Protein AF-A0A6J4Q670-F1 (afdb_monomer)

Radius of gyration: 17.22 Å; Cα contacts (8 Å, |Δi|>4): 46; chains: 1; bounding box: 40×33×44 Å

Secondary structure (DSSP, 8-state):
-TTTTT--HHHHHHHHHH-HHHHHHTT--TT-----TTHHHHHHHHHHHTTTHHHHHHHHHHTT-S-SSS-----THHHHHHHHHHHHHHHHHHHHHHHH-

Structure (mmCIF, N/CA/C/O backbone):
data_AF-A0A6J4Q670-F1
#
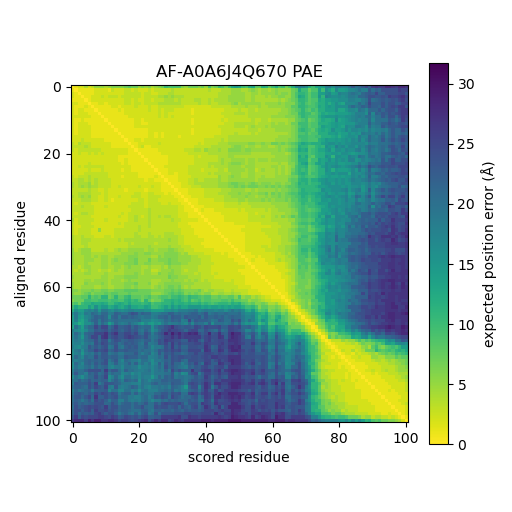_entry.id   AF-A0A6J4Q670-F1
#
loop_
_atom_site.group_PDB
_atom_site.id
_atom_site.type_symbol
_atom_site.label_atom_id
_atom_site.label_alt_id
_atom_site.label_comp_id
_atom_site.label_asym_id
_atom_site.label_entity_id
_atom_site.label_seq_id
_atom_site.pdbx_PDB_ins_code
_atom_site.Cartn_x
_atom_site.Cartn_y
_atom_site.Cartn_z
_atom_site.occupancy
_atom_site.B_iso_or_equiv
_atom_site.auth_seq_id
_atom_site.auth_comp_id
_atom_site.auth_asym_id
_atom_site.auth_atom_id
_atom_site.pdbx_PDB_model_num
ATOM 1 N N . MET A 1 1 ? 3.915 -4.469 2.318 1.00 72.44 1 MET A N 1
ATOM 2 C CA . MET A 1 1 ? 5.312 -4.192 1.903 1.00 72.44 1 MET A CA 1
ATOM 3 C C . MET A 1 1 ? 5.939 -3.084 2.727 1.00 72.44 1 MET A C 1
ATOM 5 O O . MET A 1 1 ? 7.027 -3.314 3.216 1.00 72.44 1 MET A O 1
ATOM 9 N N . GLN A 1 2 ? 5.248 -1.966 2.976 1.00 80.88 2 GLN A N 1
ATOM 10 C CA . GLN A 1 2 ? 5.759 -0.856 3.795 1.00 80.88 2 GLN A CA 1
ATOM 11 C C . GLN A 1 2 ? 6.363 -1.294 5.139 1.00 80.88 2 GLN A C 1
ATOM 13 O O . GLN A 1 2 ? 7.552 -1.106 5.362 1.00 80.88 2 GLN A O 1
ATOM 18 N N . PHE A 1 3 ? 5.566 -1.943 5.997 1.00 74.75 3 PHE A N 1
ATOM 19 C CA . PHE A 1 3 ? 6.030 -2.447 7.296 1.00 74.75 3 PHE A CA 1
ATOM 20 C C . PHE A 1 3 ? 7.154 -3.487 7.155 1.00 74.75 3 PHE A C 1
ATOM 22 O O . PHE A 1 3 ? 8.157 -3.429 7.853 1.00 74.75 3 PHE A O 1
ATOM 29 N N . ARG A 1 4 ? 7.006 -4.415 6.201 1.00 77.56 4 ARG A N 1
ATOM 30 C CA . ARG A 1 4 ? 7.976 -5.489 5.929 1.00 77.56 4 ARG A CA 1
ATOM 31 C C . ARG A 1 4 ? 9.338 -4.956 5.467 1.00 77.56 4 ARG A C 1
ATOM 33 O O . ARG A 1 4 ? 10.352 -5.582 5.742 1.00 77.56 4 ARG A O 1
ATOM 40 N N . GLU A 1 5 ? 9.343 -3.851 4.732 1.00 81.38 5 GLU A N 1
ATOM 41 C CA . GLU A 1 5 ? 10.537 -3.219 4.162 1.00 81.38 5 GLU A CA 1
ATOM 42 C C . GLU A 1 5 ? 11.035 -2.032 5.000 1.00 81.38 5 GLU A C 1
ATOM 44 O O . GLU A 1 5 ? 11.998 -1.386 4.605 1.00 81.38 5 GLU A O 1
ATOM 49 N N . GLY A 1 6 ? 10.407 -1.742 6.147 1.00 85.25 6 GLY A N 1
ATOM 50 C CA . GLY A 1 6 ? 10.817 -0.649 7.032 1.00 85.25 6 GLY A CA 1
ATOM 51 C C . GLY A 1 6 ? 10.715 0.742 6.397 1.00 85.25 6 GLY A C 1
ATOM 52 O O . GLY A 1 6 ? 11.506 1.620 6.729 1.00 85.25 6 GLY A O 1
ATOM 53 N N . LEU A 1 7 ? 9.780 0.947 5.463 1.00 89.50 7 LEU A N 1
ATOM 54 C CA . LEU A 1 7 ? 9.667 2.200 4.711 1.00 89.50 7 LEU A CA 1
ATOM 55 C C . LEU A 1 7 ? 8.794 3.233 5.432 1.00 89.50 7 LEU A C 1
ATOM 57 O O . LEU A 1 7 ? 7.712 2.917 5.936 1.00 89.50 7 LEU A O 1
ATOM 61 N N . SER A 1 8 ? 9.214 4.498 5.382 1.00 91.75 8 SER A N 1
ATOM 62 C CA . SER A 1 8 ? 8.338 5.638 5.686 1.00 91.75 8 SER A CA 1
ATOM 63 C C . SER A 1 8 ? 7.204 5.766 4.659 1.00 91.75 8 SER A C 1
ATOM 65 O O . SER A 1 8 ? 7.287 5.213 3.563 1.00 91.75 8 SER A O 1
ATOM 67 N N . ASP A 1 9 ? 6.156 6.533 4.977 1.00 90.50 9 ASP A N 1
ATOM 68 C CA . ASP A 1 9 ? 5.021 6.751 4.061 1.00 90.50 9 ASP A CA 1
ATOM 69 C C . ASP A 1 9 ? 5.471 7.341 2.713 1.00 90.50 9 ASP A C 1
ATOM 71 O O . ASP A 1 9 ? 5.035 6.891 1.651 1.00 90.50 9 ASP A O 1
ATOM 75 N N . ARG A 1 10 ? 6.416 8.294 2.739 1.00 93.56 10 ARG A N 1
ATOM 76 C CA . ARG A 1 10 ? 7.009 8.875 1.523 1.00 93.56 10 ARG A CA 1
ATOM 77 C C . ARG A 1 10 ? 7.757 7.824 0.708 1.00 93.56 10 ARG A C 1
ATOM 79 O O . ARG A 1 10 ? 7.541 7.727 -0.492 1.00 93.56 10 ARG A O 1
ATOM 86 N N . GLN A 1 11 ? 8.589 7.009 1.356 1.00 94.06 11 GLN A N 1
ATOM 87 C CA . GLN A 1 11 ? 9.344 5.951 0.677 1.00 94.06 11 GLN A CA 1
ATOM 88 C C . GLN A 1 11 ? 8.439 4.846 0.126 1.00 94.06 11 GLN A C 1
ATOM 90 O O . GLN A 1 11 ? 8.710 4.320 -0.946 1.00 94.06 11 GLN A O 1
ATOM 95 N N . ALA A 1 12 ? 7.368 4.487 0.835 1.00 91.31 12 ALA A N 1
ATOM 96 C CA . ALA A 1 12 ? 6.392 3.513 0.360 1.00 91.31 12 ALA A CA 1
ATOM 97 C C . ALA A 1 12 ? 5.656 4.029 -0.880 1.00 91.31 12 ALA A C 1
ATOM 99 O O . ALA A 1 12 ? 5.500 3.299 -1.852 1.00 91.31 12 ALA A O 1
ATOM 100 N N . THR A 1 13 ? 5.268 5.301 -0.866 1.00 93.31 13 THR A N 1
ATOM 101 C CA . THR A 1 13 ? 4.621 5.959 -2.005 1.00 93.31 13 THR A CA 1
ATOM 102 C C . THR A 1 13 ? 5.561 6.045 -3.205 1.00 93.31 13 THR A C 1
ATOM 104 O O . THR A 1 13 ? 5.182 5.716 -4.325 1.00 93.31 13 THR A O 1
ATOM 107 N N . GLU A 1 14 ? 6.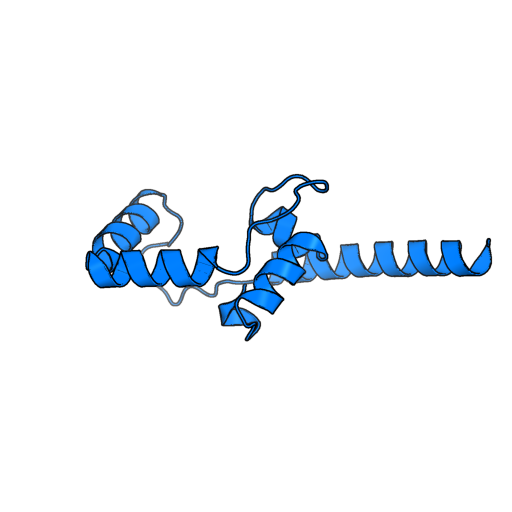820 6.408 -2.968 1.00 94.69 14 GLU A N 1
ATOM 108 C CA . GLU A 1 14 ? 7.835 6.428 -4.017 1.00 94.69 14 GLU A CA 1
ATOM 109 C C . GLU A 1 14 ? 8.098 5.029 -4.582 1.00 94.69 14 GLU A C 1
ATOM 111 O O . GLU A 1 14 ? 8.219 4.852 -5.793 1.00 94.69 14 GLU A O 1
ATOM 116 N N . ALA A 1 15 ? 8.098 4.005 -3.726 1.00 92.75 15 ALA A N 1
ATOM 117 C CA . ALA A 1 15 ? 8.212 2.619 -4.152 1.00 92.75 15 ALA A CA 1
ATOM 118 C C . ALA A 1 15 ? 7.029 2.178 -5.032 1.00 92.75 15 ALA A C 1
ATOM 120 O O . ALA A 1 15 ? 7.248 1.425 -5.975 1.00 92.75 15 ALA A O 1
ATOM 121 N N . VAL A 1 16 ? 5.806 2.666 -4.787 1.00 91.88 16 VAL A N 1
ATOM 122 C CA . VAL A 1 16 ? 4.655 2.418 -5.677 1.00 91.88 16 VAL A CA 1
ATOM 123 C C . VAL A 1 16 ? 4.887 3.006 -7.066 1.00 91.88 16 VAL A C 1
ATOM 125 O O . VAL A 1 16 ? 4.583 2.347 -8.056 1.00 91.88 16 VAL A O 1
ATOM 128 N N . ARG A 1 17 ? 5.467 4.207 -7.159 1.00 92.69 17 ARG A N 1
ATOM 129 C CA . ARG A 1 17 ? 5.727 4.875 -8.445 1.00 92.69 17 ARG A CA 1
ATOM 130 C C . ARG A 1 17 ? 6.843 4.213 -9.240 1.00 92.69 17 ARG A C 1
ATOM 132 O O . ARG A 1 17 ? 6.722 4.052 -10.449 1.00 92.69 17 ARG A O 1
ATOM 139 N N . THR A 1 18 ? 7.913 3.828 -8.554 1.00 90.75 18 THR A N 1
ATOM 140 C CA . THR A 1 18 ? 9.190 3.469 -9.188 1.00 90.75 18 THR A CA 1
ATOM 141 C C . THR A 1 18 ? 9.448 1.972 -9.278 1.00 90.75 18 THR A C 1
ATOM 143 O O . THR A 1 18 ? 10.275 1.552 -10.080 1.00 90.75 18 THR A O 1
ATOM 146 N N . ARG A 1 19 ? 8.778 1.141 -8.468 1.00 91.12 19 ARG A N 1
ATOM 147 C CA . ARG A 1 19 ? 9.079 -0.294 -8.379 1.00 91.12 19 ARG A CA 1
ATOM 148 C C . ARG A 1 19 ? 7.881 -1.109 -8.834 1.00 91.12 19 ARG A C 1
ATOM 150 O O . ARG A 1 19 ? 6.874 -1.200 -8.132 1.00 91.12 19 ARG A O 1
ATOM 157 N N . ILE A 1 20 ? 8.0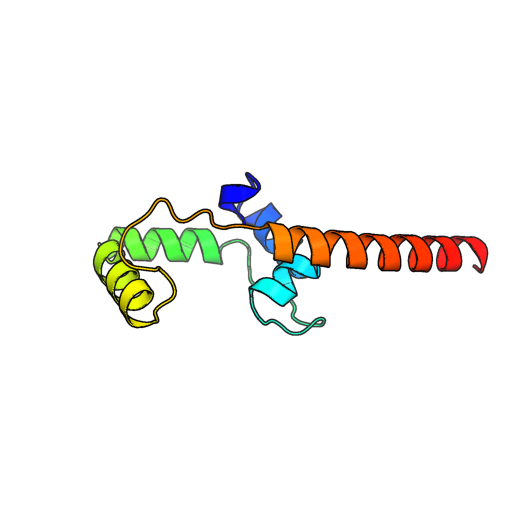30 -1.812 -9.954 1.00 85.62 20 ILE A N 1
ATOM 158 C CA . ILE A 1 20 ? 6.956 -2.641 -10.523 1.00 85.62 20 ILE A CA 1
ATOM 159 C C . ILE A 1 20 ? 6.449 -3.697 -9.527 1.00 85.62 20 ILE A C 1
ATOM 161 O O . ILE A 1 20 ? 5.259 -3.995 -9.498 1.00 85.62 20 ILE A O 1
ATOM 165 N N . GLY A 1 21 ? 7.305 -4.208 -8.635 1.00 84.62 21 GLY A N 1
ATOM 166 C CA . GLY A 1 21 ? 6.876 -5.142 -7.587 1.00 84.62 21 GLY A CA 1
ATOM 167 C C . GLY A 1 21 ? 5.766 -4.597 -6.673 1.00 84.62 21 GLY A C 1
ATOM 168 O O . GLY A 1 21 ? 4.946 -5.371 -6.185 1.00 84.62 21 GLY A O 1
ATOM 169 N N . TRP A 1 22 ?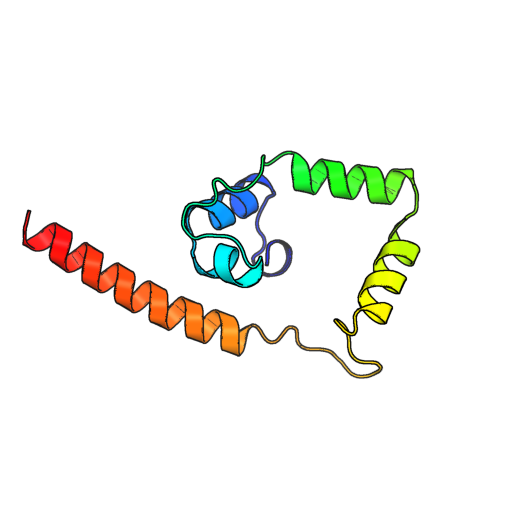 5.704 -3.279 -6.458 1.00 86.50 22 TRP A N 1
ATOM 170 C CA . TRP A 1 22 ? 4.617 -2.643 -5.711 1.00 86.50 22 TRP A CA 1
ATOM 171 C C . TRP A 1 22 ? 3.356 -2.472 -6.556 1.00 86.50 22 TRP A C 1
ATOM 173 O O . TRP A 1 22 ? 2.270 -2.765 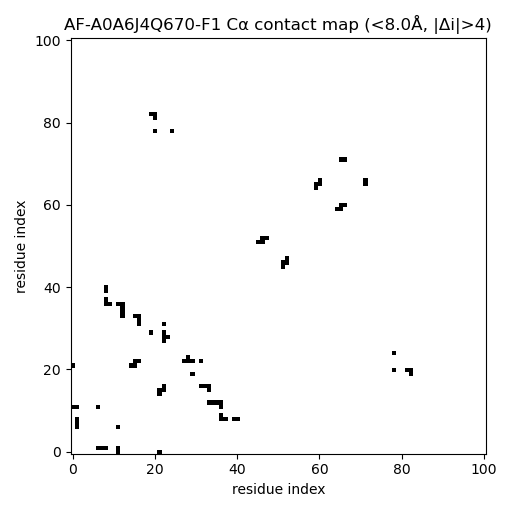-6.060 1.00 86.50 22 TRP A O 1
ATOM 183 N N . LYS A 1 23 ? 3.496 -2.074 -7.826 1.00 84.56 23 LYS A N 1
ATOM 184 C CA . LYS A 1 23 ? 2.367 -1.966 -8.763 1.00 84.56 23 LYS A CA 1
ATOM 185 C C . LYS A 1 23 ? 1.681 -3.313 -8.970 1.00 84.56 23 LYS A C 1
ATOM 187 O O . LYS A 1 23 ? 0.470 -3.410 -8.828 1.00 84.56 23 LYS A O 1
ATOM 192 N N . TYR A 1 24 ? 2.465 -4.376 -9.152 1.00 83.25 24 TYR A N 1
ATOM 193 C CA . TYR A 1 24 ? 1.956 -5.741 -9.255 1.00 83.25 24 TYR A CA 1
ATOM 194 C C . TYR A 1 24 ? 1.219 -6.187 -7.986 1.00 83.25 24 TYR A C 1
ATOM 196 O O . TYR A 1 24 ? 0.114 -6.714 -8.063 1.00 83.25 24 TYR A O 1
ATOM 204 N N . LEU A 1 25 ? 1.803 -5.953 -6.802 1.00 81.50 25 LEU A N 1
ATOM 205 C CA . LEU A 1 25 ? 1.176 -6.335 -5.533 1.00 81.50 25 LEU A CA 1
ATOM 206 C C . LEU A 1 25 ? -0.175 -5.645 -5.313 1.00 81.50 25 LEU A C 1
ATOM 208 O O . LEU A 1 25 ? -1.082 -6.248 -4.746 1.00 81.50 25 LEU A O 1
ATOM 212 N N . LEU A 1 26 ? -0.274 -4.378 -5.706 1.00 84.56 26 LEU A N 1
ATOM 213 C CA . LEU A 1 26 ? -1.476 -3.565 -5.546 1.00 84.56 26 LEU A CA 1
ATOM 214 C C . LEU A 1 26 ? -2.446 -3.695 -6.730 1.00 84.56 26 LEU A C 1
ATOM 216 O O . LEU A 1 26 ? -3.477 -3.032 -6.720 1.00 84.56 26 LEU A O 1
ATOM 220 N N . ALA A 1 27 ? -2.130 -4.540 -7.720 1.00 86.81 27 ALA A N 1
ATOM 221 C CA . ALA A 1 27 ? -2.876 -4.677 -8.970 1.00 86.81 27 ALA A CA 1
ATOM 222 C C . ALA A 1 27 ? -3.107 -3.329 -9.691 1.00 86.81 27 ALA A C 1
ATOM 224 O O . ALA A 1 27 ? -4.189 -3.070 -10.212 1.00 86.81 27 ALA A O 1
ATOM 225 N N . LEU A 1 28 ? -2.084 -2.469 -9.698 1.00 86.62 28 LEU A N 1
ATOM 226 C CA . LEU A 1 28 ? -2.082 -1.171 -10.377 1.00 86.62 28 LEU A CA 1
ATOM 227 C C . LEU A 1 28 ? -1.489 -1.282 -11.784 1.00 86.62 28 LEU A C 1
ATOM 229 O O . LEU A 1 28 ? -0.609 -2.110 -12.038 1.00 86.62 28 LEU A O 1
ATOM 233 N N . ASP A 1 29 ? -1.924 -0.391 -12.673 1.00 91.25 29 ASP A N 1
ATOM 234 C CA . ASP A 1 29 ? -1.329 -0.232 -13.999 1.00 91.25 29 ASP A CA 1
ATOM 235 C C . ASP A 1 29 ? 0.142 0.223 -13.899 1.00 91.25 29 ASP A C 1
ATOM 237 O O . ASP A 1 29 ? 0.535 0.945 -12.977 1.00 91.25 29 ASP A O 1
ATOM 241 N N . LEU A 1 30 ? 0.982 -0.160 -14.864 1.00 88.12 30 LEU A N 1
ATOM 242 C CA . LEU A 1 30 ? 2.381 0.277 -14.922 1.00 88.12 30 LEU A CA 1
ATOM 243 C C . LEU A 1 30 ? 2.530 1.795 -15.081 1.00 88.12 30 LEU A C 1
ATOM 245 O O . LEU A 1 30 ? 3.525 2.348 -14.613 1.00 88.12 30 LEU A O 1
ATOM 249 N N . ALA A 1 31 ? 1.551 2.473 -15.674 1.00 92.06 31 ALA A N 1
ATOM 250 C CA . ALA A 1 31 ? 1.483 3.925 -15.789 1.00 92.06 31 ALA A CA 1
ATOM 251 C C . ALA A 1 31 ? 0.773 4.598 -14.600 1.00 92.06 31 ALA A C 1
ATOM 253 O O . ALA A 1 31 ? 0.678 5.823 -14.568 1.00 92.06 31 ALA A O 1
ATOM 254 N N . ASP A 1 32 ? 0.304 3.831 -13.607 1.00 93.00 32 ASP A N 1
ATOM 255 C CA . ASP A 1 32 ? -0.398 4.387 -12.448 1.00 93.00 32 ASP A CA 1
ATOM 256 C C . ASP A 1 32 ? 0.490 5.406 -11.694 1.00 93.00 32 ASP A C 1
ATOM 258 O O . ASP A 1 32 ? 1.652 5.098 -11.387 1.00 93.00 32 ASP A O 1
ATOM 262 N N . PRO A 1 33 ? -0.008 6.621 -11.399 1.00 91.38 33 PRO A N 1
ATOM 263 C CA . PRO A 1 33 ? 0.780 7.679 -10.760 1.00 91.38 33 PRO A CA 1
ATOM 264 C C . PRO A 1 33 ? 1.052 7.432 -9.262 1.00 91.38 33 PRO A C 1
ATOM 266 O O . PRO A 1 33 ? 1.786 8.195 -8.620 1.00 91.38 33 PRO A O 1
ATOM 269 N N . GLY A 1 34 ? 0.483 6.372 -8.687 1.00 91.12 34 GLY A N 1
ATOM 270 C CA . GLY A 1 34 ? 0.463 6.111 -7.258 1.00 91.12 34 GLY A CA 1
ATOM 271 C C . GLY A 1 34 ? -0.500 7.040 -6.517 1.00 91.12 34 GLY A C 1
ATOM 272 O O . GLY A 1 34 ? -1.357 7.702 -7.096 1.00 91.12 34 GLY A O 1
ATOM 273 N N . PHE A 1 35 ? -0.339 7.104 -5.200 1.00 90.75 35 PHE A N 1
ATOM 274 C CA . PHE A 1 35 ? -1.132 7.958 -4.311 1.00 90.75 35 PHE A CA 1
ATOM 275 C C . PHE A 1 35 ? -0.264 9.050 -3.678 1.00 90.75 35 PHE A C 1
ATOM 277 O O . PHE A 1 35 ? 0.951 9.075 -3.879 1.00 90.75 35 PHE A O 1
ATOM 284 N N . ASP A 1 36 ? -0.861 9.987 -2.939 1.00 94.62 36 ASP A N 1
ATOM 285 C CA . ASP A 1 36 ? -0.077 10.931 -2.142 1.00 94.62 36 ASP A CA 1
ATOM 286 C C . ASP A 1 36 ? 0.453 10.274 -0.859 1.00 94.62 36 ASP A C 1
ATOM 288 O O . ASP A 1 36 ? -0.187 9.416 -0.250 1.00 94.62 36 ASP A O 1
ATOM 292 N N . HIS A 1 37 ? 1.625 10.716 -0.413 1.00 91.62 37 HIS A N 1
ATOM 293 C CA . HIS A 1 37 ? 2.259 10.248 0.815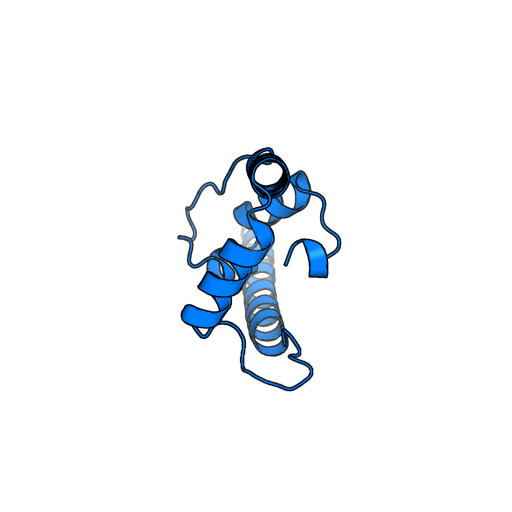 1.00 91.62 37 HIS A CA 1
ATOM 294 C C . HIS A 1 37 ? 1.436 10.500 2.091 1.00 91.62 37 HIS A C 1
ATOM 296 O O . HIS A 1 37 ? 1.734 9.896 3.124 1.00 91.62 37 HIS A O 1
ATOM 302 N N . SER A 1 38 ? 0.424 11.374 2.055 1.00 93.94 38 SER A N 1
ATOM 303 C CA . SER A 1 38 ? -0.503 11.587 3.164 1.00 93.94 38 SER A CA 1
ATOM 304 C C . SER A 1 38 ? -1.527 10.455 3.322 1.00 93.94 38 SER A C 1
ATOM 306 O O . SER A 1 38 ? -1.994 10.202 4.433 1.00 93.94 38 SER A O 1
ATOM 308 N N . VAL A 1 39 ? -1.815 9.696 2.264 1.00 93.19 39 VAL A N 1
ATOM 309 C CA . VAL A 1 39 ? -2.880 8.683 2.279 1.00 93.19 39 VAL A CA 1
ATOM 310 C C . VAL A 1 39 ? -2.649 7.594 3.342 1.00 93.19 39 VAL A C 1
ATOM 312 O O . VAL A 1 39 ? -3.567 7.331 4.123 1.00 93.19 39 VAL A O 1
ATOM 315 N N . PRO A 1 40 ? -1.451 6.984 3.492 1.00 88.19 40 PRO A N 1
ATOM 316 C CA . PRO A 1 40 ? -1.235 5.959 4.519 1.00 88.19 40 PRO A CA 1
ATOM 317 C C . PRO A 1 40 ? -1.348 6.479 5.959 1.00 88.19 40 PRO A C 1
ATOM 319 O O . PRO A 1 40 ? -1.728 5.727 6.863 1.00 88.19 40 PRO A O 1
ATOM 322 N N . ARG A 1 41 ? 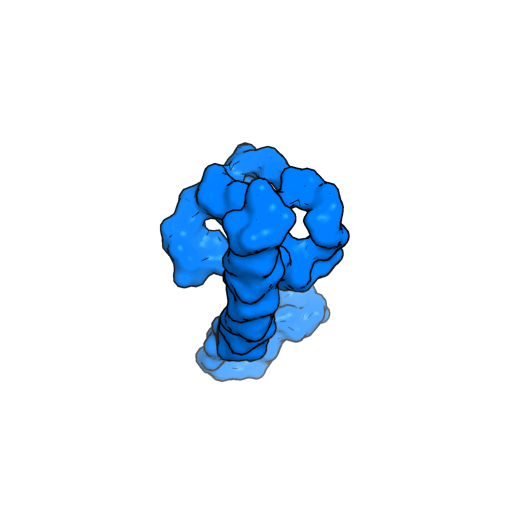-0.993 7.746 6.214 1.00 89.56 41 ARG A N 1
ATOM 323 C CA . ARG A 1 41 ? -1.138 8.352 7.551 1.00 89.56 41 ARG A CA 1
ATOM 324 C C . ARG A 1 41 ? -2.590 8.707 7.851 1.00 89.56 41 ARG A C 1
ATOM 326 O O . ARG A 1 41 ? -3.048 8.393 8.943 1.00 89.56 41 ARG A O 1
ATOM 333 N N . GLU A 1 42 ? -3.314 9.283 6.898 1.00 94.06 42 GLU A N 1
ATOM 334 C CA . GLU A 1 42 ? -4.732 9.635 7.048 1.00 94.06 42 GLU A CA 1
ATOM 335 C C . GLU A 1 42 ? -5.596 8.388 7.220 1.00 94.06 42 GLU A C 1
ATOM 337 O O . GLU A 1 42 ? -6.412 8.323 8.133 1.00 94.06 42 GLU A O 1
ATOM 342 N N . PHE A 1 43 ? -5.338 7.340 6.435 1.00 89.50 43 PHE A N 1
ATOM 343 C CA . PHE A 1 43 ? -6.015 6.055 6.589 1.00 89.50 43 PHE A CA 1
ATOM 344 C C . PHE A 1 43 ? -5.852 5.483 8.004 1.00 89.50 43 PHE A C 1
ATOM 346 O O . PHE A 1 43 ? -6.826 5.066 8.631 1.00 89.50 43 PHE A O 1
ATOM 353 N N . ARG A 1 44 ? -4.625 5.496 8.543 1.00 89.81 44 ARG A N 1
ATOM 354 C CA . ARG A 1 44 ? -4.365 5.045 9.919 1.00 89.81 44 ARG A CA 1
ATOM 355 C C . ARG A 1 44 ? -5.041 5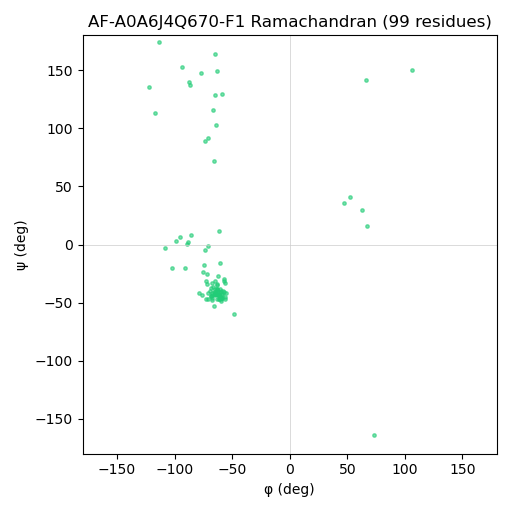.942 10.953 1.00 89.81 44 ARG A C 1
ATOM 357 O O . ARG A 1 44 ? -5.588 5.415 11.916 1.00 89.81 44 ARG A O 1
ATOM 364 N N . ALA A 1 45 ? -5.022 7.259 10.753 1.00 90.94 45 ALA A N 1
ATOM 365 C CA . ALA A 1 45 ? -5.695 8.205 11.637 1.00 90.94 45 ALA A CA 1
ATOM 366 C C . ALA A 1 45 ? -7.205 7.927 11.696 1.00 90.94 45 ALA A C 1
ATOM 368 O O . ALA A 1 45 ? -7.732 7.732 12.786 1.00 90.94 45 ALA A O 1
ATOM 369 N N . HIS A 1 46 ? -7.866 7.771 10.546 1.00 93.50 46 HIS A N 1
ATOM 370 C CA . HIS A 1 46 ? -9.292 7.444 10.483 1.00 93.50 46 HIS A CA 1
ATOM 371 C C . HIS A 1 46 ? -9.624 6.077 11.089 1.00 93.50 46 HIS A C 1
ATOM 373 O O . HIS A 1 46 ? -10.642 5.926 11.764 1.00 93.50 46 HIS A O 1
ATOM 379 N N . LEU A 1 47 ? -8.770 5.064 10.897 1.00 91.94 47 LEU A N 1
ATOM 380 C CA . LEU A 1 47 ? -8.967 3.767 11.550 1.00 91.94 47 LEU A CA 1
ATOM 381 C C . LEU A 1 47 ? -8.953 3.879 13.077 1.00 91.94 47 LEU A C 1
ATOM 383 O O . LEU A 1 47 ? -9.754 3.215 13.734 1.00 91.94 47 LEU A O 1
ATOM 387 N N . LEU A 1 48 ? -8.046 4.689 13.627 1.00 93.38 48 LEU A N 1
ATOM 388 C CA . LEU A 1 48 ? -7.924 4.896 15.069 1.00 93.38 48 LEU A CA 1
ATOM 389 C C . LEU A 1 48 ? -9.074 5.742 15.614 1.00 93.38 48 LEU A C 1
ATOM 391 O O . LEU A 1 48 ? -9.696 5.348 16.597 1.00 93.38 48 LEU A O 1
ATOM 395 N N . GLU A 1 49 ? -9.384 6.854 14.949 1.00 97.06 49 GLU A N 1
ATOM 396 C CA . GLU A 1 49 ? -10.473 7.765 15.315 1.00 97.06 49 GLU A CA 1
ATOM 397 C C . GLU A 1 49 ? -11.814 7.030 15.418 1.00 97.06 49 GLU A C 1
ATOM 399 O O . GLU A 1 49 ? -12.563 7.217 16.374 1.00 97.06 49 GLU A O 1
ATOM 404 N N . HIS A 1 50 ? -12.087 6.124 14.479 1.00 94.56 50 HIS A N 1
ATOM 405 C CA . HIS A 1 50 ? -13.331 5.357 14.450 1.00 94.56 50 HIS A CA 1
ATOM 406 C C . HIS A 1 50 ? -13.241 3.978 15.112 1.00 94.56 50 HIS A C 1
ATOM 408 O O . HIS A 1 50 ? -14.177 3.190 14.967 1.00 94.56 50 HIS A O 1
ATOM 414 N N . GLN A 1 51 ? -12.120 3.646 15.766 1.00 93.00 51 GLN A N 1
ATOM 415 C CA . GLN A 1 51 ? -11.856 2.318 16.344 1.00 93.00 51 GLN A CA 1
ATOM 416 C C . GLN A 1 51 ? -12.182 1.168 15.367 1.00 93.00 51 GLN A C 1
ATOM 418 O O . GLN A 1 51 ? -12.650 0.093 15.734 1.00 93.00 51 GLN A O 1
ATOM 423 N N . ALA A 1 52 ? -11.938 1.392 14.075 1.00 91.31 52 ALA A N 1
ATOM 424 C CA . ALA A 1 52 ? -12.426 0.544 12.992 1.00 91.31 52 ALA A CA 1
ATOM 425 C C . ALA A 1 52 ? -11.512 -0.657 12.693 1.00 91.31 52 ALA A C 1
ATOM 427 O O . ALA A 1 52 ? -11.725 -1.361 11.704 1.00 91.31 52 ALA A O 1
ATOM 428 N N . GLY A 1 53 ? -10.497 -0.896 13.529 1.00 86.94 53 GLY A N 1
ATOM 429 C CA . GLY A 1 53 ? -9.512 -1.961 13.340 1.00 86.94 53 GLY A CA 1
ATOM 430 C C . GLY A 1 53 ? -10.138 -3.355 13.293 1.00 86.94 53 GLY A C 1
ATOM 431 O O . GLY A 1 53 ? -9.851 -4.118 12.374 1.00 86.94 53 GLY A O 1
ATOM 432 N N . GLU A 1 54 ? -11.046 -3.671 14.220 1.00 86.75 54 GLU A N 1
ATOM 433 C CA . GLU A 1 54 ? -11.734 -4.971 14.241 1.00 86.75 54 GLU A CA 1
ATOM 434 C C . GLU A 1 54 ? -12.643 -5.157 13.028 1.00 86.75 54 GLU A C 1
ATOM 436 O O . GLU A 1 54 ? -12.649 -6.219 12.408 1.00 86.75 54 GLU A O 1
ATOM 441 N N . ARG A 1 55 ? -13.358 -4.099 12.630 1.00 90.25 55 ARG A N 1
ATOM 442 C CA . ARG A 1 55 ? -14.205 -4.116 11.435 1.00 90.25 55 ARG A CA 1
ATOM 443 C C . ARG A 1 55 ? -13.379 -4.358 10.175 1.00 90.25 55 ARG A C 1
ATOM 445 O O . ARG A 1 55 ? -13.776 -5.160 9.338 1.00 90.25 55 ARG A O 1
ATOM 452 N N . LEU A 1 56 ? -12.229 -3.695 10.043 1.00 84.88 56 LEU A N 1
ATOM 453 C CA . LEU A 1 56 ? -11.306 -3.933 8.935 1.00 84.88 56 LEU A CA 1
ATOM 454 C C . LEU A 1 56 ? -10.790 -5.377 8.947 1.00 84.88 56 LEU A C 1
ATOM 456 O O . LEU A 1 56 ? -10.811 -6.035 7.910 1.00 84.88 56 LEU A O 1
ATOM 460 N N . LEU A 1 57 ? -10.368 -5.884 10.109 1.00 82.62 57 LEU A N 1
ATOM 461 C CA . LEU A 1 57 ? -9.901 -7.262 10.247 1.00 82.62 57 LEU A CA 1
ATOM 462 C C . LEU A 1 57 ? -10.989 -8.265 9.843 1.00 82.62 57 LEU A C 1
ATOM 464 O O . LEU A 1 57 ? -10.707 -9.169 9.062 1.00 82.62 57 LEU A O 1
ATOM 468 N N . ALA A 1 58 ? -12.226 -8.077 10.305 1.00 85.50 58 ALA A N 1
ATOM 469 C CA . ALA A 1 58 ? -13.356 -8.924 9.936 1.00 85.50 58 ALA A CA 1
ATOM 470 C C . ALA A 1 58 ? -13.548 -8.981 8.413 1.00 85.50 58 ALA A C 1
ATOM 472 O O . ALA A 1 58 ? -13.640 -10.069 7.853 1.00 85.50 58 ALA A O 1
ATOM 473 N N . ARG A 1 59 ? -13.486 -7.836 7.718 1.00 84.44 59 ARG A N 1
ATOM 474 C CA . ARG A 1 59 ? -13.567 -7.797 6.246 1.00 84.44 59 ARG A CA 1
ATOM 475 C C . ARG A 1 59 ? -12.419 -8.529 5.557 1.00 84.44 59 ARG A C 1
ATOM 477 O O . ARG A 1 59 ? -12.639 -9.211 4.562 1.00 84.44 59 ARG A O 1
ATOM 484 N N . VAL A 1 60 ? -11.199 -8.414 6.079 1.00 79.75 60 VAL A N 1
ATOM 485 C CA . VAL A 1 60 ? -10.030 -9.135 5.546 1.00 79.75 60 VAL A CA 1
ATOM 486 C C . VAL A 1 60 ? -10.193 -10.652 5.713 1.00 79.75 60 VAL A C 1
ATOM 488 O O . VAL A 1 60 ? -9.824 -11.410 4.814 1.00 79.75 60 VAL A O 1
ATOM 491 N N . LEU A 1 61 ? -10.760 -11.095 6.840 1.00 79.75 61 LEU A N 1
ATOM 492 C CA . LEU A 1 61 ? -11.077 -12.503 7.089 1.00 79.75 61 LEU A CA 1
ATOM 493 C C . LEU A 1 61 ? -12.194 -13.007 6.163 1.00 79.75 61 LEU A C 1
ATOM 495 O O . LEU A 1 61 ? -12.036 -14.066 5.561 1.00 79.75 61 LEU A O 1
ATOM 499 N N . GLU A 1 62 ? -13.278 -12.241 6.001 1.00 84.50 62 GLU A N 1
ATOM 500 C CA . GLU A 1 62 ? -14.382 -12.546 5.073 1.00 84.50 62 GLU A CA 1
ATOM 501 C C . GLU A 1 62 ? -13.895 -12.684 3.627 1.00 84.50 62 GLU A C 1
ATOM 503 O O . GLU A 1 62 ? -14.312 -13.591 2.911 1.00 84.50 62 GLU A O 1
ATOM 508 N N . ALA A 1 63 ? -12.962 -11.826 3.208 1.00 81.56 63 ALA A N 1
ATOM 509 C CA . ALA A 1 63 ? -12.357 -11.875 1.880 1.00 81.56 63 ALA A CA 1
ATOM 510 C C . ALA A 1 63 ? -11.405 -13.074 1.678 1.00 81.56 63 ALA A C 1
ATOM 512 O O . ALA A 1 63 ? -10.823 -13.222 0.604 1.00 81.56 63 ALA A O 1
ATOM 513 N N . GLY A 1 64 ? -11.198 -13.918 2.697 1.00 78.12 64 GLY A N 1
ATOM 514 C CA . GLY A 1 64 ? -10.336 -15.099 2.612 1.00 78.12 64 GLY A CA 1
ATOM 515 C C . GLY A 1 64 ? -8.849 -14.773 2.439 1.00 78.12 64 GLY A C 1
ATOM 516 O O . GLY A 1 64 ? -8.064 -15.645 2.066 1.00 78.12 64 GLY A O 1
ATOM 517 N N . LEU A 1 65 ? -8.444 -13.528 2.714 1.00 72.69 65 LEU A N 1
ATOM 518 C CA . LEU A 1 65 ? -7.061 -13.063 2.550 1.00 72.69 65 LEU A CA 1
ATOM 519 C C . LEU A 1 65 ? -6.131 -13.599 3.648 1.00 72.69 65 LEU A C 1
ATOM 521 O O . LEU A 1 65 ? -4.908 -13.618 3.492 1.00 72.69 65 LEU A O 1
ATOM 525 N N . LEU A 1 66 ? -6.707 -14.065 4.756 1.00 66.94 66 LEU A N 1
ATOM 526 C CA . LEU A 1 66 ? -6.011 -14.742 5.842 1.00 66.94 66 LEU A CA 1
ATOM 527 C C . LEU A 1 66 ? -6.629 -16.126 6.046 1.00 66.94 66 LEU A C 1
ATOM 529 O O . LEU A 1 66 ? -7.848 -16.286 6.064 1.00 66.94 66 LEU A O 1
ATOM 533 N N . LYS A 1 67 ? -5.778 -17.141 6.202 1.00 62.94 67 LYS A N 1
ATOM 534 C CA . LYS A 1 67 ? -6.220 -18.511 6.475 1.00 62.94 67 LYS A CA 1
ATOM 535 C C . LYS A 1 67 ? -6.400 -18.692 7.977 1.00 62.94 67 LYS A C 1
ATOM 537 O O . LYS A 1 67 ? -5.551 -18.276 8.764 1.00 62.94 67 LYS A O 1
ATOM 542 N N . ALA A 1 68 ? -7.486 -19.351 8.373 1.00 58.94 68 ALA A N 1
ATOM 543 C CA . ALA A 1 68 ? -7.719 -19.690 9.769 1.00 58.94 68 ALA A CA 1
ATOM 544 C C . ALA A 1 68 ? -6.656 -20.686 10.274 1.00 58.94 68 ALA A C 1
ATOM 546 O O . ALA A 1 68 ? -6.482 -21.754 9.690 1.00 58.94 68 ALA A O 1
ATOM 547 N N . ARG A 1 69 ? -6.023 -20.345 11.408 1.00 49.34 69 ARG A N 1
ATOM 548 C CA . ARG A 1 69 ? -4.979 -21.104 12.131 1.00 49.34 69 ARG A CA 1
ATOM 549 C C . ARG A 1 69 ? -3.646 -21.258 11.374 1.00 49.34 69 ARG A C 1
ATOM 551 O O . ARG A 1 69 ? -3.586 -21.501 10.175 1.00 49.34 69 ARG A O 1
ATOM 558 N N . GLY A 1 70 ? -2.552 -21.173 12.135 1.00 55.25 70 GLY A N 1
ATOM 559 C CA . GLY A 1 70 ? -1.175 -21.308 11.649 1.00 55.25 70 GLY A CA 1
ATOM 560 C C . GLY A 1 70 ? -0.427 -19.974 11.588 1.00 55.25 70 GLY A C 1
ATOM 561 O O . GLY A 1 70 ? -1.012 -18.914 11.383 1.00 55.25 70 GLY A O 1
ATOM 562 N N . ARG A 1 71 ? 0.899 -20.016 11.773 1.00 51.16 71 ARG A N 1
ATOM 563 C CA . ARG A 1 71 ? 1.762 -18.843 11.590 1.00 51.16 71 ARG A CA 1
ATOM 564 C C . ARG A 1 71 ? 1.832 -18.541 10.094 1.00 51.16 71 ARG A C 1
ATOM 566 O O . ARG A 1 71 ? 2.676 -19.106 9.398 1.00 51.16 71 ARG A O 1
ATOM 573 N N . GLN A 1 72 ? 0.936 -17.691 9.590 1.00 52.78 72 GLN A N 1
ATOM 574 C CA . GLN A 1 72 ? 0.978 -17.267 8.195 1.00 52.78 72 GLN A CA 1
ATOM 575 C C . GLN A 1 72 ? 2.265 -16.483 7.954 1.00 52.78 72 GLN A C 1
ATOM 577 O O . GLN A 1 72 ? 2.412 -15.319 8.325 1.00 52.78 72 GLN A O 1
ATOM 582 N N . ARG A 1 73 ? 3.228 -17.152 7.321 1.00 50.62 73 ARG A N 1
ATOM 583 C CA . ARG A 1 73 ? 4.308 -16.462 6.634 1.00 50.62 73 ARG A CA 1
ATOM 584 C C . ARG A 1 73 ? 3.649 -15.733 5.473 1.00 50.62 73 ARG A C 1
ATOM 586 O O . ARG A 1 73 ? 3.103 -16.374 4.585 1.00 50.62 73 ARG A O 1
ATOM 593 N N . THR A 1 74 ? 3.693 -14.407 5.499 1.00 51.84 74 THR A N 1
ATOM 594 C CA . THR A 1 74 ? 3.467 -13.552 4.333 1.00 51.84 74 THR A CA 1
ATOM 595 C C . THR A 1 74 ? 4.621 -13.828 3.369 1.00 51.84 74 THR A C 1
ATOM 597 O O . THR A 1 74 ? 5.601 -13.083 3.335 1.00 51.84 74 THR A O 1
ATOM 600 N N . ASP A 1 75 ? 4.638 -14.993 2.725 1.00 44.56 75 ASP A N 1
ATOM 601 C CA . ASP A 1 75 ? 5.812 -15.491 2.028 1.00 44.56 75 ASP A CA 1
ATOM 602 C C . ASP A 1 75 ? 6.005 -14.707 0.735 1.00 44.56 75 ASP A C 1
ATOM 604 O O . ASP A 1 75 ? 5.610 -15.052 -0.370 1.00 44.56 75 ASP A O 1
ATOM 608 N N . SER A 1 76 ? 6.751 -13.625 0.889 1.00 50.34 76 SER A N 1
ATOM 609 C CA . SER A 1 76 ? 7.249 -12.780 -0.181 1.00 50.34 76 SER A CA 1
ATOM 610 C C . SER A 1 76 ? 8.176 -13.546 -1.128 1.00 50.34 76 SER A C 1
ATOM 612 O O . SER A 1 76 ? 8.867 -12.914 -1.895 1.00 50.34 76 SER A O 1
ATOM 614 N N . ARG A 1 77 ? 8.274 -14.879 -1.083 1.00 44.38 77 ARG A N 1
ATOM 615 C CA . ARG A 1 77 ? 9.205 -15.653 -1.906 1.00 44.38 77 ARG A CA 1
ATOM 616 C C . ARG A 1 77 ? 8.794 -15.622 -3.374 1.00 44.38 77 ARG A C 1
ATOM 618 O O . ARG A 1 77 ? 9.662 -15.422 -4.209 1.00 44.38 77 ARG A O 1
ATOM 625 N N . HIS A 1 78 ? 7.495 -15.716 -3.666 1.00 50.03 78 HIS A N 1
ATOM 626 C CA . HIS A 1 78 ? 6.981 -15.566 -5.032 1.00 50.03 78 HIS A CA 1
ATOM 627 C C . HIS A 1 78 ? 7.129 -14.117 -5.528 1.00 50.03 78 HIS A C 1
ATOM 629 O O . HIS A 1 78 ? 7.640 -13.880 -6.615 1.00 50.03 78 HIS A O 1
ATOM 635 N N . VAL A 1 79 ? 6.795 -13.137 -4.681 1.00 54.91 79 VAL A N 1
ATOM 636 C CA . VAL A 1 79 ? 6.920 -11.701 -4.999 1.00 54.91 79 VAL A CA 1
ATOM 637 C C . VAL A 1 79 ? 8.384 -11.259 -5.136 1.00 54.91 79 VAL A C 1
ATOM 639 O O . VAL A 1 79 ? 8.719 -10.507 -6.039 1.00 54.91 79 VAL A O 1
ATOM 642 N N . LEU A 1 80 ? 9.282 -11.728 -4.267 1.00 53.12 80 LEU A N 1
ATOM 643 C CA . LEU A 1 80 ? 10.720 -11.437 -4.316 1.00 53.12 80 LEU A CA 1
ATOM 644 C C . LEU A 1 80 ? 11.406 -12.179 -5.462 1.00 53.12 80 LEU A C 1
ATOM 646 O O . LEU A 1 80 ? 12.391 -11.663 -5.976 1.00 53.12 80 LEU A O 1
ATOM 650 N N . ALA A 1 81 ? 10.929 -13.369 -5.842 1.00 49.59 81 ALA A N 1
ATOM 651 C CA . ALA A 1 81 ? 11.394 -14.050 -7.048 1.00 49.59 81 ALA A CA 1
ATOM 652 C C . ALA A 1 81 ? 10.997 -13.242 -8.291 1.00 49.59 81 ALA A C 1
ATOM 654 O O . ALA A 1 81 ? 11.880 -12.807 -9.022 1.00 49.59 81 ALA A O 1
ATOM 655 N N . ALA A 1 82 ? 9.712 -12.899 -8.436 1.00 52.25 82 ALA A N 1
ATOM 656 C CA . ALA A 1 82 ? 9.222 -12.083 -9.548 1.00 52.25 82 ALA A CA 1
ATOM 657 C C . ALA A 1 82 ? 9.905 -10.701 -9.620 1.00 52.25 82 ALA A C 1
ATOM 659 O O . ALA A 1 82 ? 10.328 -10.271 -10.689 1.00 52.25 82 ALA A O 1
ATOM 660 N N . ALA A 1 83 ? 10.092 -10.023 -8.482 1.00 57.56 83 ALA A N 1
ATOM 661 C CA . ALA A 1 83 ? 10.793 -8.739 -8.428 1.00 57.56 83 ALA A CA 1
ATOM 662 C C . ALA A 1 83 ? 12.293 -8.860 -8.755 1.00 57.56 83 ALA A C 1
ATOM 664 O O . ALA A 1 83 ? 12.864 -7.944 -9.339 1.00 57.56 83 ALA A O 1
ATOM 665 N N . ARG A 1 84 ? 12.950 -9.974 -8.397 1.00 59.59 84 ARG A N 1
ATOM 666 C CA . ARG A 1 84 ? 14.348 -10.228 -8.784 1.00 59.59 84 ARG A CA 1
ATOM 667 C C . ARG A 1 84 ? 14.485 -10.469 -10.277 1.00 59.59 84 ARG A C 1
ATOM 669 O O . ARG A 1 84 ? 15.409 -9.922 -10.873 1.00 59.59 84 ARG A O 1
ATOM 676 N N . ASP A 1 85 ? 13.596 -11.267 -10.857 1.00 64.31 85 ASP A N 1
ATOM 677 C CA . ASP A 1 85 ? 13.613 -11.551 -12.292 1.00 64.31 85 ASP A CA 1
ATOM 678 C C . ASP A 1 85 ? 13.393 -10.265 -13.091 1.00 64.31 85 ASP A C 1
ATOM 680 O O . ASP A 1 85 ? 14.143 -9.976 -14.024 1.00 64.31 85 ASP A O 1
ATOM 684 N N . LEU A 1 86 ? 12.456 -9.431 -12.644 1.00 64.75 86 LEU A N 1
ATOM 685 C CA . LEU A 1 86 ? 12.157 -8.149 -13.263 1.00 64.75 86 LEU A CA 1
ATOM 686 C C . LEU A 1 86 ? 13.293 -7.128 -13.129 1.00 64.75 86 LEU A C 1
ATOM 688 O O . LEU A 1 86 ? 13.734 -6.592 -14.142 1.00 64.75 86 LEU A O 1
ATOM 692 N N . ASN A 1 87 ? 13.861 -6.950 -11.930 1.00 64.81 87 ASN A N 1
ATOM 6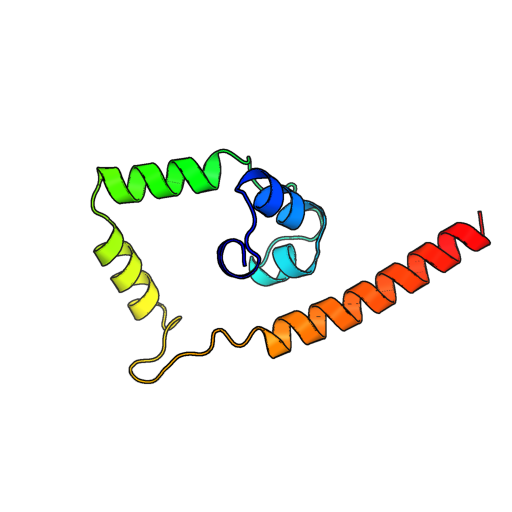93 C CA . ASN A 1 87 ? 15.042 -6.099 -11.736 1.00 64.81 87 ASN A CA 1
ATOM 694 C C . ASN A 1 87 ? 16.215 -6.539 -12.627 1.00 64.81 87 ASN A C 1
ATOM 696 O O . ASN A 1 87 ? 17.016 -5.718 -13.065 1.00 64.81 87 ASN A O 1
ATOM 700 N N . ARG A 1 88 ? 16.350 -7.845 -12.894 1.00 74.69 88 ARG A N 1
ATOM 701 C CA . ARG A 1 88 ? 17.414 -8.376 -13.753 1.00 74.69 88 ARG A CA 1
ATOM 702 C C . ARG A 1 88 ? 17.181 -8.042 -15.227 1.00 74.69 88 ARG A C 1
ATOM 704 O O . ARG A 1 88 ? 18.154 -7.841 -15.951 1.00 74.69 88 ARG A O 1
ATOM 711 N N . VAL A 1 89 ? 15.924 -7.989 -15.668 1.00 76.44 89 VAL A N 1
ATOM 712 C CA . VAL A 1 89 ? 15.546 -7.543 -17.018 1.00 76.44 89 VAL A CA 1
ATOM 713 C C . VAL A 1 89 ? 15.743 -6.035 -17.157 1.00 76.44 89 VAL A C 1
ATOM 715 O O . VAL A 1 89 ? 16.395 -5.609 -18.107 1.00 76.44 89 VAL A O 1
ATOM 718 N N . GLU A 1 90 ? 15.278 -5.245 -16.190 1.00 75.75 90 GLU A N 1
ATOM 719 C CA . GLU A 1 90 ? 15.451 -3.787 -16.178 1.00 75.75 90 GLU A CA 1
ATOM 720 C C . GLU A 1 90 ? 16.927 -3.386 -16.177 1.00 75.75 90 GLU A C 1
ATOM 722 O O . GLU A 1 90 ? 17.341 -2.573 -16.996 1.00 75.75 90 GLU A O 1
ATOM 727 N N . LEU A 1 91 ? 17.758 -4.019 -15.341 1.00 72.50 91 LEU A N 1
ATOM 728 C CA . LEU A 1 91 ? 19.197 -3.745 -15.300 1.00 72.50 91 LEU A CA 1
ATOM 729 C C . LEU A 1 91 ? 19.874 -4.013 -16.652 1.00 72.50 91 LEU A C 1
ATOM 731 O O . LEU A 1 91 ? 20.746 -3.256 -17.078 1.00 72.50 91 LEU A O 1
ATOM 735 N N . ARG A 1 92 ? 19.479 -5.089 -17.343 1.00 87.88 92 ARG A N 1
ATOM 736 C CA . ARG A 1 92 ? 19.993 -5.408 -18.684 1.00 87.88 92 ARG A CA 1
ATOM 737 C C . ARG A 1 92 ? 19.527 -4.391 -19.720 1.00 87.88 92 ARG A C 1
ATOM 739 O O . ARG A 1 92 ? 20.338 -3.968 -20.537 1.00 87.88 92 ARG A O 1
ATOM 746 N N . ALA A 1 93 ? 18.256 -3.999 -19.676 1.00 77.56 93 ALA A N 1
ATOM 747 C CA . ALA A 1 93 ? 17.707 -2.986 -20.568 1.00 77.56 93 ALA A CA 1
ATOM 748 C C . ALA A 1 93 ? 18.406 -1.631 -20.371 1.00 77.56 93 ALA A C 1
ATOM 750 O O . ALA A 1 93 ? 18.803 -1.005 -21.349 1.00 77.56 93 ALA A O 1
ATOM 751 N N . GLU A 1 94 ? 18.647 -1.227 -19.124 1.00 79.88 94 GLU A N 1
ATOM 752 C CA . GLU A 1 94 ? 19.333 0.026 -18.804 1.00 79.88 94 GLU A CA 1
ATOM 753 C C . GLU A 1 94 ? 20.815 -0.012 -19.201 1.00 79.88 94 GLU A C 1
ATOM 755 O O . GLU A 1 94 ? 21.343 0.956 -19.738 1.00 79.88 94 GLU A O 1
ATOM 760 N N . THR A 1 95 ? 21.480 -1.160 -19.041 1.00 81.31 95 THR A N 1
ATOM 761 C CA . THR A 1 95 ? 22.862 -1.342 -19.518 1.00 81.31 95 THR A CA 1
ATOM 762 C C . THR A 1 95 ? 22.947 -1.222 -21.042 1.00 81.31 95 THR A C 1
ATOM 764 O O . THR A 1 95 ? 23.853 -0.577 -21.562 1.00 81.31 95 THR A O 1
ATOM 767 N N . LEU A 1 96 ? 21.994 -1.812 -21.773 1.00 83.94 96 LEU A N 1
ATOM 768 C CA . LEU A 1 96 ? 21.913 -1.678 -23.230 1.00 83.94 96 LEU A CA 1
ATOM 769 C C . LEU A 1 96 ? 21.630 -0.235 -23.645 1.00 83.94 96 LEU A C 1
ATOM 771 O O . LEU A 1 96 ? 22.272 0.272 -24.558 1.00 83.94 96 LEU A O 1
ATOM 775 N N . ARG A 1 97 ? 20.714 0.443 -22.948 1.00 81.56 97 ARG A N 1
ATOM 776 C CA . ARG A 1 97 ? 20.430 1.862 -23.169 1.00 81.56 97 ARG A CA 1
ATOM 777 C C . ARG A 1 97 ? 21.678 2.722 -22.967 1.00 81.56 97 ARG A C 1
ATOM 779 O O . ARG A 1 97 ? 21.920 3.606 -23.775 1.00 81.56 97 ARG A O 1
ATOM 786 N N . ALA A 1 98 ? 22.463 2.471 -21.924 1.00 84.44 98 ALA A N 1
ATOM 787 C CA . ALA A 1 98 ? 23.681 3.228 -21.644 1.00 84.44 98 ALA A CA 1
ATOM 788 C C . ALA A 1 98 ? 24.830 2.939 -22.627 1.00 84.44 98 ALA A C 1
ATOM 790 O O . ALA A 1 98 ? 25.709 3.774 -22.782 1.00 84.44 98 ALA A O 1
ATOM 791 N N . ALA A 1 99 ? 24.846 1.765 -23.262 1.00 80.31 99 ALA A N 1
ATOM 792 C CA . ALA A 1 99 ? 25.888 1.375 -24.214 1.00 80.31 99 ALA A CA 1
ATOM 793 C C . ALA A 1 99 ? 25.571 1.746 -25.675 1.00 80.31 99 ALA A C 1
ATOM 795 O O . ALA A 1 99 ? 26.475 1.759 -26.507 1.00 80.31 99 ALA A O 1
ATOM 796 N N . LEU A 1 100 ? 24.292 1.969 -25.998 1.00 80.62 100 LEU A N 1
ATOM 797 C CA . LEU A 1 100 ? 23.807 2.264 -27.353 1.00 80.62 100 LEU A CA 1
ATOM 798 C C . LEU A 1 100 ? 23.366 3.725 -27.546 1.00 80.62 100 LEU A C 1
ATOM 800 O O . LEU A 1 100 ? 22.984 4.088 -28.658 1.00 80.62 100 LEU A O 1
ATOM 804 N N . ASN A 1 101 ? 23.406 4.535 -26.485 1.00 54.19 101 ASN A N 1
ATOM 805 C CA . ASN A 1 101 ? 23.377 6.000 -26.552 1.00 54.19 101 ASN A CA 1
ATOM 806 C C . ASN A 1 101 ? 24.796 6.545 -26.386 1.00 54.19 101 ASN A C 1
ATOM 808 O O . ASN A 1 101 ? 25.054 7.638 -26.931 1.00 54.19 101 ASN A O 1
#

pLDDT: mean 79.41, std 14.67, range [44.38, 97.06]

InterPro domains:
  IPR008490 Transposase InsH, N-terminal [PF05598] (1-45)

Organism: NCBI:txid543078

Foldseek 3Di:
DCVVVVHQLVRLQVCCLPAVLNCVVVVHDVNDNGDDSCVVVVVVVVCVVVVCVVVVVVVCVVVVVDDPDDDDDPPCVVSVVVSVVVVVVVVVVVVCVVVVD

Solvent-accessible surface area (backbone atoms only — not comparable to full-atom values): 5986 Å² total; per-residue (Å²): 105,40,80,85,67,72,44,53,53,56,54,40,32,48,38,37,53,74,33,66,60,44,20,60,73,70,73,47,58,93,82,46,81,59,68,64,49,58,51,69,57,50,54,52,49,53,33,59,78,65,64,36,57,63,63,51,50,51,52,43,48,74,69,59,78,52,75,87,80,76,89,79,70,86,67,53,62,64,58,52,46,53,38,49,56,48,52,53,50,51,53,51,51,51,50,49,52,68,74,75,106

Sequence (101 aa):
MQFREGLSDRQATEAVRTRIGWKYLLALDLADPGFDHSVPREFRAHLLEHQAGERLLARVLEAGLLKARGRQRTDSRHVLAAARDLNRVELRAETLRAALN

Mean predicted aligned error: 11.39 Å